Protein AF-X0TPH6-F1 (afdb_monomer)

Secondary structure (DSSP, 8-state):
-HHHHHHHHTT-STT---SEETTTTEE-S-B-SSSB-----HHHHHHHHHHHHHHHHHTT--------------

Foldseek 3Di:
DLVCVLCVCVQNDPQSDHQQDPVVRFGFPADDPHGTHPDRDPVRSVVNVVSVVVVCVVVVVDPDPVPPPDDPDD

pLDDT: mean 88.12, std 15.31, range [44.12, 98.06]

Mean predicted aligned error: 7.22 Å

Sequence (74 aa):
RMRESFEWFLGANRLGLPLYDFSTAGCRDGLEASGVNENQGAESTVSFLLALLAMLDLTGAGIDRDHAEVDRDE

Radius of gyration: 15.66 Å; Cα contacts (8 Å, |Δi|>4): 83; chains: 1; bounding box: 41×27×40 Å

Organism: NCBI:txid412755

Structure (mmCIF, N/CA/C/O backbone):
data_AF-X0TPH6-F1
#
_entry.id   AF-X0TPH6-F1
#
loop_
_atom_site.group_PDB
_atom_site.id
_atom_site.type_symbol
_atom_site.label_atom_id
_atom_site.label_alt_id
_atom_site.label_comp_id
_atom_site.label_asym_id
_atom_site.label_entity_id
_atom_site.label_seq_id
_atom_site.pdbx_PDB_ins_code
_atom_site.Cartn_x
_atom_site.Cartn_y
_atom_site.Cartn_z
_atom_site.occupancy
_atom_site.B_iso_or_equiv
_atom_site.auth_seq_id
_atom_site.auth_comp_id
_atom_site.auth_asym_id
_atom_site.auth_atom_id
_atom_site.pdbx_PDB_model_num
ATOM 1 N N . ARG A 1 1 ? 12.101 -10.560 5.761 1.00 80.81 1 ARG A N 1
ATOM 2 C CA . ARG A 1 1 ? 12.076 -9.096 5.980 1.00 80.81 1 ARG A CA 1
ATOM 3 C C . ARG A 1 1 ? 11.519 -8.319 4.792 1.00 80.81 1 ARG A C 1
ATOM 5 O O . ARG A 1 1 ? 10.448 -7.778 4.968 1.00 80.81 1 ARG A O 1
ATOM 12 N N . MET A 1 2 ? 12.133 -8.292 3.595 1.00 90.81 2 MET A N 1
ATOM 13 C CA . MET A 1 2 ? 11.586 -7.483 2.475 1.00 90.81 2 MET A CA 1
ATOM 14 C C . MET A 1 2 ? 10.134 -7.845 2.106 1.00 90.81 2 MET A C 1
ATOM 16 O O . MET A 1 2 ? 9.296 -6.956 2.029 1.00 90.81 2 MET A O 1
ATOM 20 N N . ARG A 1 3 ? 9.819 -9.144 1.981 1.00 94.06 3 ARG A N 1
ATOM 21 C CA . ARG A 1 3 ? 8.443 -9.616 1.740 1.00 94.06 3 ARG A CA 1
ATOM 22 C C . ARG A 1 3 ? 7.464 -9.165 2.828 1.00 94.06 3 ARG A C 1
ATOM 24 O O . ARG A 1 3 ? 6.441 -8.593 2.499 1.00 94.06 3 ARG A O 1
ATOM 31 N N . GLU A 1 4 ? 7.806 -9.369 4.099 1.00 95.12 4 GLU A N 1
ATOM 32 C CA . GLU A 1 4 ? 6.957 -8.976 5.240 1.00 95.12 4 GLU A CA 1
ATOM 33 C C . GLU A 1 4 ? 6.719 -7.456 5.265 1.00 95.12 4 GLU A C 1
ATOM 35 O O . GLU A 1 4 ? 5.608 -6.996 5.506 1.00 95.12 4 GLU A O 1
ATOM 40 N N . SER A 1 5 ? 7.755 -6.662 4.968 1.00 95.44 5 SER A N 1
ATOM 41 C CA . SER A 1 5 ? 7.635 -5.207 4.840 1.00 95.44 5 SER A CA 1
ATOM 42 C C . SER A 1 5 ? 6.750 -4.801 3.662 1.00 95.44 5 SER A C 1
ATOM 44 O O . SER A 1 5 ? 5.989 -3.849 3.784 1.00 95.44 5 SER A O 1
ATOM 46 N N . PHE A 1 6 ? 6.820 -5.516 2.537 1.00 97.31 6 PHE A N 1
ATOM 47 C CA . PHE A 1 6 ? 5.961 -5.255 1.385 1.00 97.31 6 PHE A CA 1
ATOM 48 C C . PHE A 1 6 ? 4.498 -5.633 1.661 1.00 97.31 6 PHE A C 1
ATOM 50 O O . PHE A 1 6 ? 3.590 -4.852 1.389 1.00 97.31 6 PHE A O 1
ATOM 57 N N . GLU A 1 7 ? 4.261 -6.793 2.272 1.00 97.75 7 GLU A N 1
ATOM 58 C CA . GLU A 1 7 ? 2.925 -7.262 2.653 1.00 97.75 7 GLU A CA 1
ATOM 59 C C . GLU A 1 7 ? 2.226 -6.299 3.626 1.00 97.75 7 GLU A C 1
ATOM 61 O O . GLU A 1 7 ? 0.998 -6.204 3.618 1.00 97.75 7 GLU A O 1
ATOM 66 N N . TRP A 1 8 ? 2.979 -5.528 4.417 1.00 97.75 8 TRP A N 1
ATOM 67 C CA . TRP A 1 8 ? 2.423 -4.492 5.291 1.00 97.75 8 TRP A CA 1
ATOM 68 C C . TRP A 1 8 ? 1.607 -3.441 4.521 1.00 97.75 8 TRP A C 1
ATOM 70 O O . TRP A 1 8 ? 0.522 -3.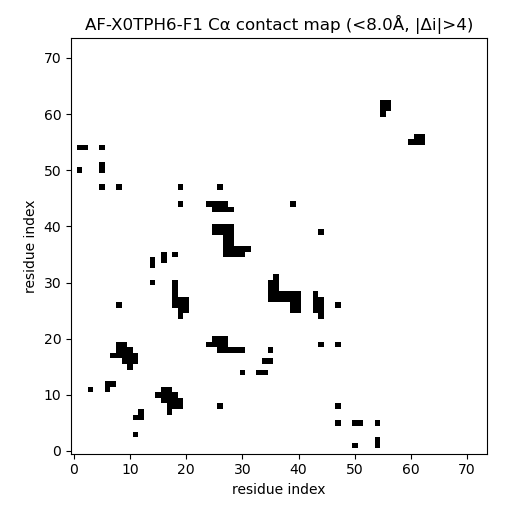066 4.975 1.00 97.75 8 TRP A O 1
ATOM 80 N N . PHE A 1 9 ? 2.067 -3.031 3.329 1.00 97.69 9 PHE A N 1
ATOM 81 C CA . PHE A 1 9 ? 1.323 -2.128 2.439 1.00 97.69 9 PHE A CA 1
ATOM 82 C C . PHE A 1 9 ? 0.026 -2.753 1.911 1.00 97.69 9 PHE A C 1
ATOM 84 O O . PHE A 1 9 ? -0.918 -2.034 1.584 1.00 97.69 9 PHE A O 1
ATOM 91 N N . LEU A 1 10 ? -0.029 -4.085 1.845 1.00 97.88 10 LEU A N 1
ATOM 92 C CA . LEU A 1 10 ? -1.164 -4.857 1.339 1.00 97.88 10 LEU A CA 1
ATOM 93 C C . LEU A 1 10 ? -2.125 -5.318 2.445 1.00 97.88 10 LEU A C 1
ATOM 95 O O . LEU A 1 10 ? -3.106 -5.997 2.154 1.00 97.88 10 LEU A O 1
ATOM 99 N N . GLY A 1 11 ? -1.867 -4.945 3.701 1.00 97.62 11 GLY A N 1
ATOM 100 C CA . GLY A 1 11 ? -2.751 -5.242 4.828 1.00 97.62 11 GLY A CA 1
ATOM 101 C C . GLY A 1 11 ? -2.196 -6.230 5.848 1.00 97.62 11 GLY A C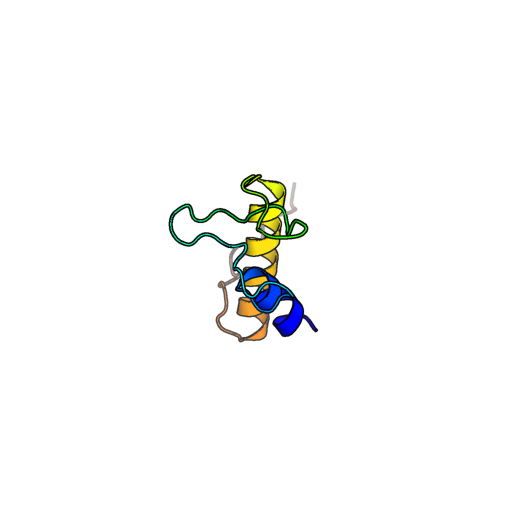 1
ATOM 102 O O . GLY A 1 11 ? -2.867 -6.476 6.847 1.00 97.62 11 GLY A O 1
ATOM 103 N N . ALA A 1 12 ? -0.971 -6.749 5.691 1.00 97.94 12 ALA A N 1
ATOM 104 C CA . ALA A 1 12 ? -0.295 -7.530 6.737 1.00 97.94 12 ALA A CA 1
ATOM 105 C C . ALA A 1 12 ? 0.238 -6.615 7.856 1.00 97.94 12 ALA A C 1
ATOM 107 O O . ALA A 1 12 ? 1.432 -6.526 8.143 1.00 97.94 12 ALA A O 1
ATOM 108 N N . ASN A 1 13 ? -0.677 -5.876 8.469 1.00 96.94 13 ASN A N 1
ATOM 109 C CA . ASN A 1 13 ? -0.424 -4.894 9.503 1.00 96.94 13 ASN A CA 1
ATOM 110 C C . ASN A 1 13 ? -1.449 -5.037 10.632 1.00 96.94 13 ASN A C 1
ATOM 112 O O . ASN A 1 13 ? -2.384 -5.831 10.556 1.00 96.94 13 ASN A O 1
ATOM 116 N N . ARG A 1 14 ? -1.275 -4.260 11.705 1.00 97.38 14 ARG A N 1
ATOM 117 C CA . ARG A 1 14 ? -2.065 -4.418 12.936 1.00 97.38 14 ARG A CA 1
ATOM 118 C C . ARG A 1 14 ? -3.580 -4.243 12.752 1.00 97.38 14 ARG A C 1
ATOM 120 O O . ARG A 1 14 ? -4.323 -4.668 13.628 1.00 97.38 14 ARG A O 1
ATOM 127 N N . LEU A 1 15 ? -4.018 -3.566 11.686 1.00 97.88 15 LEU A N 1
ATOM 128 C CA . LEU A 1 15 ? -5.432 -3.303 11.412 1.00 97.88 15 LEU A CA 1
ATOM 129 C C . LEU A 1 15 ? -5.997 -4.188 10.294 1.00 97.88 15 LEU A C 1
ATOM 131 O O . LEU A 1 15 ? -7.205 -4.172 10.084 1.00 97.88 15 LEU A O 1
ATOM 135 N N . GLY A 1 16 ? -5.165 -4.955 9.583 1.00 97.94 16 GLY A N 1
ATOM 136 C CA . GLY A 1 16 ? -5.626 -5.750 8.444 1.00 97.94 16 GLY A CA 1
ATOM 137 C C . GLY A 1 16 ? -6.063 -4.906 7.239 1.00 97.94 16 GLY A C 1
ATOM 138 O O . GLY A 1 16 ? -6.803 -5.404 6.395 1.00 97.94 16 GLY A O 1
ATOM 139 N N . LEU A 1 17 ? -5.670 -3.627 7.176 1.00 97.75 17 LEU A N 1
ATOM 140 C CA . LEU A 1 17 ? -6.136 -2.673 6.163 1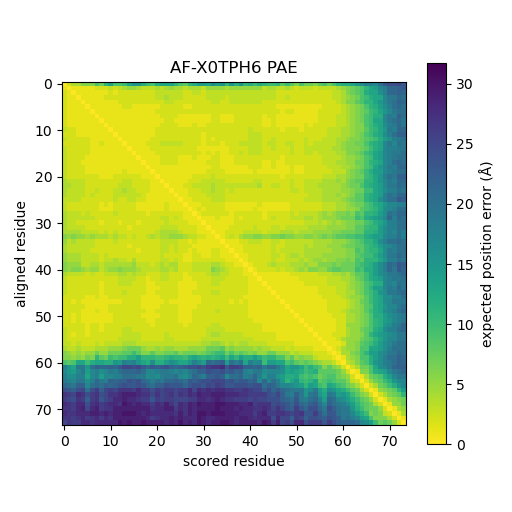.00 97.75 17 LEU A CA 1
ATOM 141 C C . LEU A 1 17 ? -5.030 -2.367 5.148 1.00 97.75 17 LEU A C 1
ATOM 143 O O . LEU A 1 17 ? -3.919 -2.044 5.571 1.00 97.75 17 LEU A O 1
ATOM 147 N N . PRO A 1 18 ? -5.292 -2.420 3.833 1.00 97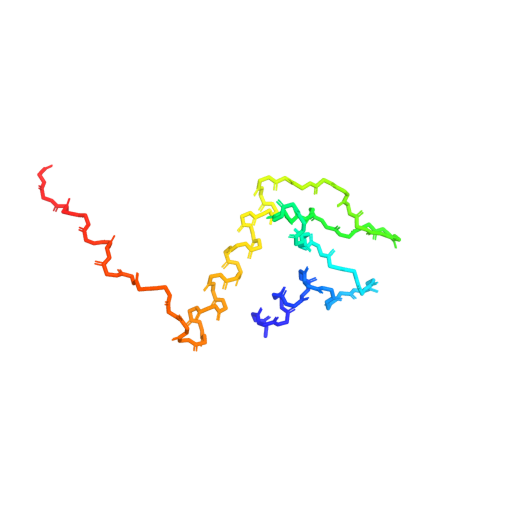.81 18 PRO A N 1
ATOM 148 C CA . PRO A 1 18 ? -4.296 -2.054 2.835 1.00 97.81 18 PRO A CA 1
ATOM 149 C C . PRO A 1 18 ? -4.030 -0.545 2.861 1.00 97.81 18 PRO A C 1
ATOM 151 O O . PRO A 1 18 ? -4.944 0.261 3.034 1.00 97.81 18 PRO A O 1
ATOM 154 N N . LEU A 1 19 ? -2.769 -0.164 2.666 1.00 98.00 19 LEU A N 1
ATOM 155 C CA . LEU A 1 19 ? -2.390 1.229 2.430 1.00 98.00 19 LEU A CA 1
ATOM 156 C C . LEU A 1 19 ? -2.360 1.552 0.940 1.00 98.00 19 LEU A C 1
ATOM 158 O O . LEU A 1 19 ? -2.650 2.685 0.567 1.00 98.00 19 LEU A O 1
ATOM 162 N N . TYR A 1 20 ? -2.021 0.574 0.098 1.00 98.00 20 TYR A N 1
ATOM 163 C CA . TYR A 1 20 ? -2.139 0.731 -1.344 1.00 98.00 20 TYR A CA 1
ATOM 164 C C . TYR A 1 20 ? -3.606 0.651 -1.771 1.00 98.00 20 TYR A C 1
ATOM 166 O O . TYR A 1 20 ? -4.311 -0.309 -1.451 1.00 98.00 20 TYR A O 1
ATOM 174 N N . ASP A 1 21 ? -4.060 1.660 -2.501 1.00 96.31 21 ASP A N 1
ATOM 175 C CA . ASP A 1 21 ? -5.410 1.760 -3.029 1.00 96.31 21 ASP A CA 1
ATOM 176 C C . ASP A 1 21 ? -5.394 1.426 -4.524 1.00 96.31 21 ASP A C 1
ATOM 178 O O . ASP A 1 21 ? -4.933 2.198 -5.364 1.00 96.31 21 ASP A O 1
ATOM 182 N N . PHE A 1 22 ? -5.917 0.251 -4.870 1.00 92.75 22 PHE A N 1
ATOM 183 C CA . PHE A 1 22 ? -5.955 -0.228 -6.253 1.00 92.75 22 PHE A CA 1
ATOM 184 C C . PHE A 1 22 ? -6.852 0.616 -7.170 1.00 92.75 22 PHE A C 1
ATOM 186 O O . PHE A 1 22 ?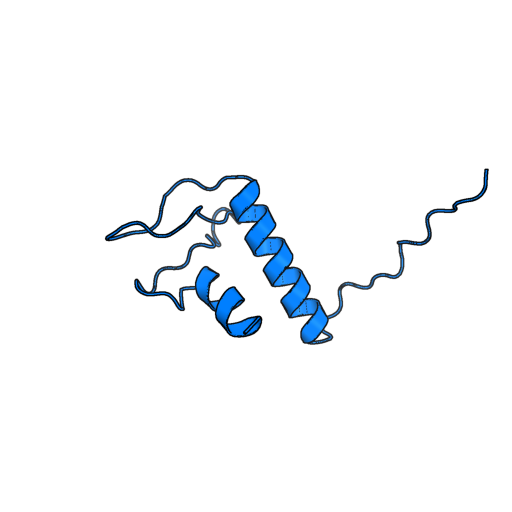 -6.721 0.519 -8.388 1.00 92.75 22 PHE A O 1
ATOM 193 N N . SER A 1 23 ? -7.771 1.417 -6.618 1.00 94.50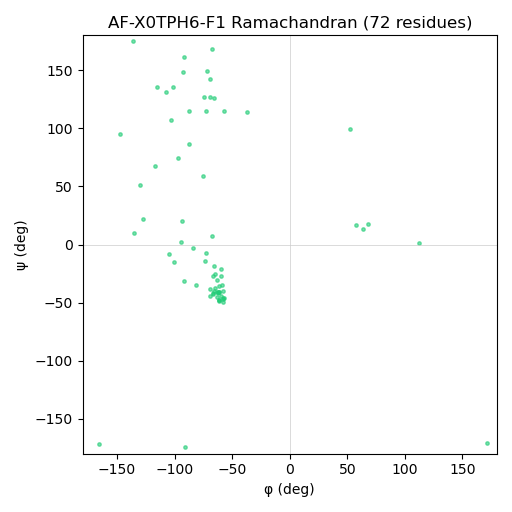 23 SER A N 1
ATOM 194 C CA . SER A 1 23 ? -8.674 2.254 -7.413 1.00 94.50 23 SER A CA 1
ATOM 195 C C . SER A 1 23 ? -8.018 3.559 -7.861 1.00 94.50 23 SER A C 1
ATOM 197 O O . SER A 1 23 ? -8.266 4.023 -8.972 1.00 94.50 23 SER A O 1
ATOM 199 N N . THR A 1 24 ? -7.151 4.125 -7.020 1.00 94.19 24 THR A N 1
ATOM 200 C CA . THR A 1 24 ? -6.427 5.375 -7.293 1.00 94.19 24 THR A CA 1
ATOM 201 C C . THR A 1 24 ? -4.992 5.139 -7.757 1.00 94.19 24 THR A C 1
ATOM 203 O O . THR A 1 24 ? -4.354 6.066 -8.250 1.00 94.19 24 THR A O 1
ATOM 206 N N . ALA A 1 25 ? -4.475 3.919 -7.577 1.00 94.25 25 ALA A N 1
ATOM 207 C CA . ALA A 1 25 ? -3.059 3.570 -7.670 1.00 94.25 25 ALA A CA 1
ATOM 208 C C . ALA A 1 25 ? -2.148 4.369 -6.713 1.00 94.25 25 ALA A C 1
ATOM 210 O O . ALA A 1 25 ? -0.928 4.388 -6.898 1.00 94.25 25 ALA A O 1
ATOM 211 N N . GLY A 1 26 ? -2.722 5.009 -5.692 1.00 96.38 26 GLY A N 1
ATOM 212 C CA . GLY A 1 26 ? -1.995 5.729 -4.652 1.00 96.38 26 GLY A CA 1
ATOM 213 C C . GLY A 1 26 ? -1.688 4.848 -3.444 1.00 96.38 26 GLY A C 1
ATOM 214 O O . GLY A 1 26 ? -2.309 3.807 -3.224 1.00 96.38 26 GLY A O 1
ATOM 215 N N . CYS A 1 27 ? -0.722 5.273 -2.634 1.00 98.06 27 CYS A N 1
ATOM 216 C CA . CYS A 1 27 ? -0.473 4.675 -1.326 1.00 98.06 27 CYS A CA 1
ATOM 217 C C . CYS A 1 27 ? -0.750 5.695 -0.233 1.00 98.06 27 CYS A C 1
ATOM 219 O O . CYS A 1 27 ? -0.328 6.842 -0.319 1.00 98.06 27 CYS A O 1
ATOM 221 N N . ARG A 1 28 ? -1.444 5.247 0.804 1.00 97.88 28 ARG A N 1
ATOM 222 C CA . ARG A 1 28 ? -1.735 6.022 2.004 1.00 97.88 28 ARG A CA 1
ATOM 223 C C . ARG A 1 28 ? -0.483 6.200 2.852 1.00 97.88 28 ARG A C 1
ATOM 225 O O . ARG A 1 28 ? 0.374 5.316 2.880 1.00 97.88 28 ARG A O 1
ATOM 232 N N . ASP A 1 29 ? -0.399 7.312 3.573 1.00 95.56 29 ASP A N 1
ATOM 233 C CA . ASP A 1 29 ? 0.794 7.667 4.355 1.00 95.56 29 ASP A CA 1
ATOM 234 C C . ASP A 1 29 ? 1.067 6.717 5.530 1.00 95.56 29 ASP A C 1
ATOM 236 O O . ASP A 1 29 ? 2.211 6.552 5.954 1.00 95.56 29 ASP A O 1
ATOM 240 N N . GLY A 1 30 ? 0.032 6.079 6.082 1.00 95.75 30 GLY A N 1
ATOM 241 C CA . GLY A 1 30 ? 0.207 5.233 7.255 1.00 95.75 30 GLY A CA 1
ATOM 242 C C . GLY A 1 30 ? -1.086 4.744 7.891 1.00 95.75 30 GLY A C 1
ATOM 243 O O . GLY A 1 30 ? -2.185 4.921 7.363 1.00 95.75 30 GLY A O 1
ATOM 244 N N . LEU A 1 31 ? -0.928 4.140 9.069 1.00 97.25 31 LEU A N 1
ATOM 245 C CA . LEU A 1 31 ? -2.030 3.753 9.944 1.00 97.25 31 LEU A CA 1
ATOM 246 C C . LEU A 1 31 ? -2.185 4.756 11.082 1.00 97.25 31 LEU A C 1
ATOM 248 O O . LEU A 1 31 ? -1.218 5.100 11.761 1.00 97.25 31 LEU A O 1
ATOM 252 N N . GLU A 1 32 ? -3.425 5.129 11.349 1.00 96.50 32 GLU A N 1
ATOM 253 C CA . GLU A 1 32 ? -3.842 5.806 12.569 1.00 96.50 32 GLU A CA 1
ATOM 254 C C . GLU A 1 32 ? -4.261 4.784 13.637 1.00 96.50 32 GLU A C 1
ATOM 256 O O . GLU A 1 32 ? -4.125 3.570 13.457 1.00 96.50 32 GLU A O 1
ATOM 261 N N . ALA A 1 33 ? -4.778 5.255 14.777 1.00 96.75 33 ALA A N 1
ATOM 262 C CA . ALA A 1 33 ? -5.201 4.412 15.897 1.00 96.75 33 ALA A CA 1
ATOM 263 C C . ALA A 1 33 ? -6.292 3.388 15.516 1.00 96.75 33 ALA A C 1
ATOM 265 O O . ALA A 1 33 ? -6.266 2.259 16.015 1.00 96.75 33 ALA A O 1
ATOM 266 N N . SER A 1 34 ? -7.203 3.753 14.617 1.00 95.94 34 SER A N 1
ATOM 267 C CA . SER A 1 34 ? -8.371 2.944 14.245 1.00 95.94 34 SER A CA 1
ATOM 268 C C . SER A 1 34 ? -8.631 2.879 12.739 1.00 95.94 34 SER A C 1
ATOM 270 O O . SER A 1 34 ? -9.680 2.390 12.332 1.00 95.94 34 SER A O 1
ATOM 272 N N . GLY A 1 35 ? -7.711 3.366 11.908 1.00 97.06 35 GLY A N 1
ATOM 273 C CA . GLY A 1 35 ? -7.912 3.422 10.465 1.00 97.06 35 GLY A CA 1
ATOM 274 C C . GLY A 1 35 ? -6.628 3.684 9.695 1.00 97.06 35 GLY A C 1
ATOM 275 O O . GLY A 1 35 ? -5.530 3.658 10.252 1.00 97.06 35 GLY A O 1
ATOM 276 N N . VAL A 1 36 ? -6.788 3.921 8.401 1.00 96.81 36 VAL A N 1
ATOM 277 C CA . VAL A 1 36 ? -5.725 4.386 7.510 1.00 96.81 36 VAL A CA 1
ATOM 278 C C . VAL A 1 36 ? -5.751 5.912 7.455 1.00 96.81 36 VAL A C 1
ATOM 280 O O . VAL A 1 36 ? -6.815 6.515 7.551 1.00 96.81 36 VAL A O 1
ATOM 283 N N . ASN A 1 37 ? -4.591 6.536 7.282 1.00 96.19 37 ASN A N 1
ATOM 284 C CA . ASN A 1 37 ? -4.544 7.942 6.902 1.00 96.19 37 ASN A CA 1
ATOM 285 C C . ASN A 1 37 ? -5.041 8.065 5.449 1.00 96.19 37 ASN A C 1
ATOM 287 O O . ASN A 1 37 ? -4.561 7.353 4.571 1.00 96.19 37 ASN A O 1
ATOM 291 N N . GLU A 1 38 ? -6.017 8.930 5.188 1.00 95.44 38 GLU A N 1
ATOM 292 C CA . GLU A 1 38 ? -6.601 9.107 3.849 1.00 95.44 38 GLU A CA 1
ATOM 293 C C . GLU A 1 38 ? -5.677 9.856 2.871 1.00 95.44 38 GLU A C 1
ATOM 295 O O . GLU A 1 38 ? -5.910 9.828 1.662 1.00 95.44 38 GLU A O 1
ATOM 300 N N . ASN A 1 39 ? -4.619 10.505 3.364 1.00 95.06 39 ASN A N 1
ATOM 301 C CA . ASN A 1 39 ? -3.641 11.196 2.533 1.00 95.06 39 ASN A CA 1
ATOM 302 C C . ASN A 1 39 ? -2.872 10.194 1.668 1.00 95.06 39 ASN A C 1
ATOM 304 O O . ASN A 1 39 ? -2.269 9.252 2.182 1.00 95.06 39 ASN A O 1
ATOM 308 N N . GLN A 1 40 ? -2.870 10.437 0.358 1.00 92.00 40 GLN A N 1
ATOM 309 C CA . GLN A 1 40 ? -2.152 9.639 -0.637 1.00 92.00 40 GLN A CA 1
ATOM 310 C C . GLN A 1 40 ? -1.093 10.504 -1.320 1.00 92.00 40 GLN A C 1
ATOM 312 O O . GLN A 1 40 ? -1.226 10.897 -2.481 1.00 92.00 40 GLN A O 1
ATOM 317 N N . GLY A 1 41 ? -0.078 10.893 -0.549 1.00 93.25 41 GLY A N 1
ATOM 318 C CA . GLY A 1 41 ? 1.001 11.745 -1.028 1.00 93.25 41 GLY A CA 1
ATOM 319 C C . GLY A 1 41 ? 1.899 11.068 -2.070 1.00 93.25 41 GLY A C 1
ATOM 320 O O . GLY A 1 41 ? 1.885 9.852 -2.285 1.00 93.25 41 G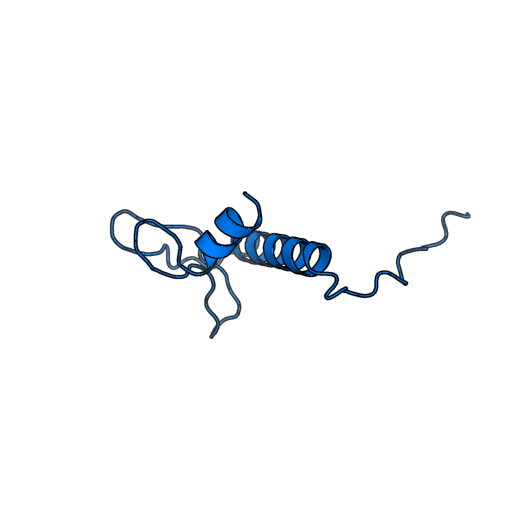LY A O 1
ATOM 321 N N . ALA A 1 42 ? 2.742 11.880 -2.713 1.00 94.94 42 ALA A N 1
ATOM 322 C CA . ALA A 1 42 ? 3.743 11.374 -3.649 1.00 94.94 42 ALA A CA 1
ATOM 323 C C . ALA A 1 42 ? 4.758 10.451 -2.952 1.00 94.94 42 ALA A C 1
ATOM 325 O O . ALA A 1 42 ? 5.110 9.406 -3.491 1.00 94.94 42 ALA A O 1
ATOM 326 N N . GLU A 1 43 ? 5.203 10.805 -1.744 1.00 97.00 43 GLU A N 1
ATOM 327 C CA . GLU A 1 43 ? 6.237 10.065 -1.008 1.00 97.00 43 GLU A CA 1
ATOM 328 C C . GLU A 1 43 ? 5.806 8.639 -0.648 1.00 97.00 43 GLU A C 1
ATOM 330 O O . GLU A 1 43 ? 6.557 7.683 -0.859 1.00 97.00 43 GLU A O 1
ATOM 335 N N . SER A 1 44 ? 4.583 8.475 -0.145 1.00 96.31 44 SER A N 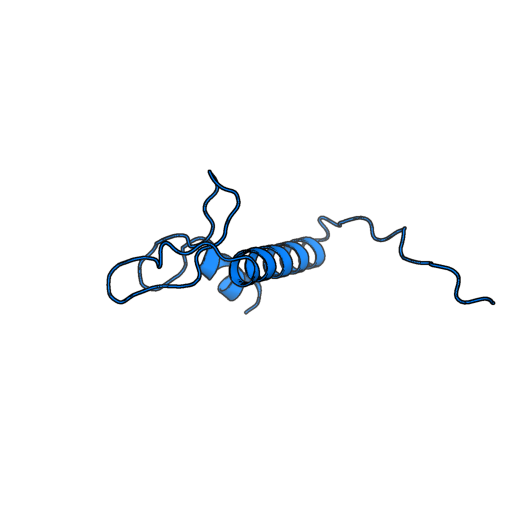1
ATOM 336 C CA . SER A 1 44 ? 4.006 7.177 0.208 1.00 96.31 44 SER A CA 1
ATOM 337 C C . SER A 1 44 ? 3.782 6.317 -1.033 1.00 96.31 44 SER A C 1
ATOM 339 O O . SER A 1 44 ? 4.139 5.137 -1.043 1.00 96.31 44 SER A O 1
ATOM 341 N N . THR A 1 45 ? 3.291 6.915 -2.120 1.00 96.56 45 THR A N 1
ATOM 342 C CA . THR A 1 45 ? 3.130 6.231 -3.414 1.00 96.56 45 THR A CA 1
ATOM 343 C C . THR A 1 45 ? 4.472 5.756 -3.976 1.00 96.56 45 THR A C 1
ATOM 345 O O . THR A 1 45 ? 4.614 4.585 -4.328 1.00 96.56 45 THR A O 1
ATOM 348 N N . VAL A 1 46 ? 5.494 6.617 -3.996 1.00 97.00 46 VAL A N 1
ATOM 349 C CA . VAL A 1 46 ? 6.852 6.251 -4.432 1.00 97.00 46 VAL A CA 1
ATOM 350 C C . VAL A 1 46 ? 7.436 5.152 -3.544 1.00 97.00 46 VAL A C 1
ATOM 352 O O . VAL A 1 46 ? 8.030 4.208 -4.059 1.00 97.00 46 VAL A O 1
ATOM 355 N N . SER A 1 47 ? 7.227 5.218 -2.229 1.00 97.12 47 SER A N 1
ATOM 356 C CA . SER A 1 47 ? 7.703 4.193 -1.291 1.00 97.12 47 SER A CA 1
ATOM 357 C C . SER A 1 47 ? 7.117 2.813 -1.595 1.00 97.12 47 SER A C 1
ATOM 359 O O . SER A 1 47 ? 7.856 1.827 -1.631 1.00 97.12 47 SER A O 1
ATOM 361 N N . PHE A 1 48 ? 5.811 2.739 -1.875 1.00 97.25 48 PHE A N 1
ATOM 362 C CA . PHE A 1 48 ? 5.167 1.497 -2.302 1.00 97.25 48 PHE A CA 1
ATOM 363 C C . PHE A 1 48 ? 5.751 0.975 -3.619 1.00 97.25 48 PHE A C 1
ATOM 365 O O . PHE A 1 48 ? 6.106 -0.200 -3.711 1.00 97.25 48 PHE A O 1
ATOM 372 N N . LEU A 1 49 ? 5.891 1.841 -4.628 1.00 96.31 49 LEU A N 1
ATOM 373 C CA . LEU A 1 49 ? 6.412 1.453 -5.942 1.00 96.31 49 LEU A CA 1
ATOM 374 C C . LEU A 1 49 ? 7.858 0.951 -5.863 1.00 96.31 49 LEU A C 1
ATOM 376 O O . LEU A 1 49 ? 8.186 -0.058 -6.479 1.00 96.31 49 LEU A O 1
ATOM 380 N N . LEU A 1 50 ? 8.714 1.594 -5.066 1.00 96.19 50 LEU A N 1
ATOM 381 C CA . LEU A 1 50 ? 10.083 1.129 -4.835 1.00 96.19 50 LEU A CA 1
ATOM 382 C C . LEU A 1 50 ? 10.109 -0.249 -4.164 1.00 96.19 50 LEU A C 1
ATOM 384 O O . LEU A 1 50 ? 10.891 -1.112 -4.562 1.00 96.19 50 LEU A O 1
ATOM 388 N N . ALA A 1 51 ? 9.236 -0.481 -3.182 1.00 96.25 51 ALA A N 1
ATOM 389 C CA . ALA A 1 51 ? 9.117 -1.787 -2.545 1.00 96.25 51 ALA A CA 1
ATOM 390 C C . ALA A 1 51 ? 8.604 -2.857 -3.528 1.00 96.25 51 ALA A C 1
ATOM 392 O O . ALA A 1 51 ? 9.129 -3.970 -3.540 1.00 96.25 51 ALA A O 1
ATOM 393 N N . LEU A 1 52 ? 7.640 -2.518 -4.392 1.00 95.56 52 LEU A N 1
ATOM 394 C CA . LEU A 1 52 ? 7.144 -3.399 -5.453 1.00 95.56 52 LEU A CA 1
ATOM 395 C C . LEU A 1 52 ? 8.255 -3.766 -6.445 1.00 95.56 52 LEU A C 1
ATOM 397 O O . LEU A 1 52 ? 8.445 -4.945 -6.732 1.00 95.56 52 LEU A O 1
ATOM 401 N N . LEU A 1 53 ? 9.013 -2.781 -6.930 1.00 94.88 53 LEU A N 1
ATOM 402 C CA . LEU A 1 53 ? 10.142 -3.003 -7.838 1.00 94.88 53 LEU A CA 1
ATOM 403 C C . LEU A 1 53 ? 11.189 -3.930 -7.215 1.00 94.88 53 LEU A C 1
ATOM 405 O O . LEU A 1 53 ? 11.600 -4.900 -7.844 1.00 94.88 53 LEU A O 1
ATOM 409 N N . ALA A 1 54 ? 11.548 -3.698 -5.952 1.00 93.50 54 ALA A N 1
ATOM 410 C CA . ALA A 1 54 ? 12.482 -4.563 -5.236 1.00 93.50 54 ALA A CA 1
ATOM 411 C C . ALA A 1 54 ? 11.958 -6.009 -5.097 1.00 93.50 54 ALA A C 1
ATOM 413 O O . ALA A 1 54 ? 12.729 -6.965 -5.197 1.00 93.50 54 ALA A O 1
ATOM 414 N N . MET A 1 55 ? 10.646 -6.193 -4.913 1.00 94.50 55 MET A N 1
ATOM 415 C CA . MET A 1 55 ? 10.021 -7.520 -4.882 1.00 94.50 55 MET A CA 1
ATOM 416 C C . MET A 1 55 ? 10.016 -8.207 -6.257 1.00 94.50 55 MET A C 1
ATOM 418 O O . MET A 1 55 ? 10.238 -9.419 -6.333 1.00 94.50 55 MET A O 1
ATOM 422 N N . LEU A 1 56 ? 9.791 -7.461 -7.340 1.00 92.25 56 LEU A N 1
ATOM 423 C CA . LEU A 1 56 ? 9.842 -7.985 -8.710 1.00 92.25 56 LEU A CA 1
ATOM 424 C C . LEU A 1 56 ? 11.263 -8.408 -9.098 1.00 92.25 56 LEU A C 1
ATOM 426 O O . LEU A 1 56 ? 11.450 -9.504 -9.628 1.00 92.25 56 LEU A O 1
ATOM 430 N N . ASP A 1 57 ? 12.263 -7.604 -8.741 1.00 90.00 57 ASP A N 1
ATOM 431 C CA . ASP A 1 57 ? 13.674 -7.944 -8.935 1.00 90.00 57 ASP A CA 1
ATOM 432 C C . ASP A 1 57 ? 14.040 -9.249 -8.214 1.00 90.00 57 ASP A C 1
ATOM 434 O O . ASP A 1 57 ? 14.636 -10.148 -8.805 1.00 90.00 57 ASP A O 1
ATOM 438 N N . LEU A 1 58 ? 13.635 -9.400 -6.946 1.00 88.31 58 LEU A N 1
ATOM 439 C CA . LEU A 1 58 ? 13.912 -10.611 -6.164 1.00 88.31 58 LEU A CA 1
ATOM 440 C C . LEU A 1 58 ? 13.255 -11.872 -6.728 1.00 88.31 58 LEU A C 1
ATOM 442 O O . LEU A 1 58 ? 13.765 -12.973 -6.524 1.00 88.31 58 LEU A O 1
ATOM 446 N N . THR A 1 59 ? 12.103 -11.733 -7.380 1.00 86.19 59 THR A N 1
ATOM 447 C CA . THR A 1 59 ? 11.378 -12.873 -7.956 1.00 86.19 59 THR A CA 1
ATOM 448 C C . THR A 1 59 ? 11.893 -13.264 -9.338 1.00 86.19 59 THR A C 1
ATOM 450 O O . THR A 1 59 ? 11.418 -14.252 -9.894 1.00 86.19 59 THR A O 1
ATOM 453 N N . GLY A 1 60 ? 12.861 -12.524 -9.896 1.00 79.94 60 GLY A N 1
ATOM 454 C CA . GLY A 1 60 ? 13.320 -12.722 -11.271 1.00 79.94 60 GLY A CA 1
ATOM 455 C C . GLY A 1 60 ? 12.227 -12.436 -12.304 1.00 79.94 60 GLY A C 1
ATOM 456 O O . GLY A 1 60 ? 12.383 -12.793 -13.466 1.00 79.94 60 GLY A O 1
ATOM 457 N N . ALA A 1 61 ? 11.129 -11.792 -11.884 1.00 77.06 61 ALA A N 1
ATOM 458 C CA . ALA A 1 61 ? 10.048 -11.355 -12.761 1.00 77.06 61 ALA A CA 1
ATOM 459 C C . ALA A 1 61 ? 10.453 -10.142 -13.619 1.00 77.06 61 ALA A C 1
ATOM 461 O O . ALA A 1 61 ? 9.696 -9.768 -14.505 1.00 77.06 61 ALA A O 1
ATOM 462 N N . GLY A 1 62 ? 11.639 -9.576 -13.344 1.00 59.72 62 GLY A N 1
ATOM 463 C CA . GLY A 1 62 ? 12.477 -8.799 -14.254 1.00 59.72 62 GLY A CA 1
ATOM 464 C C . GLY A 1 62 ? 11.782 -7.647 -14.970 1.00 59.72 62 GLY A C 1
ATOM 465 O O . GLY A 1 62 ? 11.187 -7.836 -16.026 1.00 59.72 62 GLY A O 1
ATOM 466 N N . ILE A 1 63 ? 11.971 -6.425 -14.463 1.00 65.12 63 ILE A N 1
ATOM 467 C CA . ILE A 1 63 ? 12.003 -5.272 -15.366 1.00 65.12 63 ILE A CA 1
ATOM 468 C C . ILE A 1 63 ? 13.332 -5.359 -16.107 1.00 65.12 63 ILE A C 1
ATOM 470 O O . ILE A 1 63 ? 14.388 -5.283 -15.479 1.00 65.12 63 ILE A O 1
ATOM 474 N N . ASP A 1 64 ? 13.269 -5.573 -17.416 1.00 65.31 64 ASP A N 1
ATOM 475 C CA . ASP A 1 64 ? 14.442 -5.631 -18.278 1.00 65.31 64 ASP A CA 1
ATOM 476 C C . ASP A 1 64 ? 15.230 -4.314 -18.155 1.00 65.31 64 ASP A C 1
ATOM 478 O O . ASP A 1 64 ? 14.700 -3.233 -18.428 1.00 65.31 64 ASP A O 1
ATOM 482 N N . ARG A 1 65 ? 16.459 -4.375 -17.631 1.00 61.00 65 ARG A N 1
ATOM 483 C CA . ARG A 1 65 ? 17.281 -3.188 -17.317 1.00 61.00 65 ARG A CA 1
ATOM 484 C C . ARG A 1 65 ? 18.227 -2.803 -18.452 1.00 61.00 65 ARG A C 1
ATOM 486 O O . ARG A 1 65 ? 19.173 -2.053 -18.224 1.00 61.00 65 ARG A O 1
ATOM 493 N N . ASP A 1 66 ? 17.946 -3.245 -19.669 1.00 59.38 66 ASP A N 1
ATOM 494 C CA . ASP A 1 66 ? 18.819 -3.090 -20.837 1.00 59.38 66 ASP A CA 1
ATOM 495 C C . ASP A 1 66 ? 19.007 -1.636 -21.345 1.00 59.38 66 ASP A C 1
ATOM 497 O O . ASP A 1 66 ? 19.658 -1.411 -22.363 1.00 59.38 66 ASP A O 1
ATOM 501 N N . HIS A 1 67 ? 18.510 -0.607 -20.645 1.00 56.66 67 HIS A N 1
ATOM 502 C CA . HIS A 1 67 ? 18.597 0.801 -21.076 1.00 56.66 67 HIS A CA 1
ATOM 503 C C . HIS A 1 67 ? 19.129 1.769 -20.004 1.00 56.66 67 HIS A C 1
ATOM 505 O O . HIS A 1 67 ? 18.526 2.810 -19.744 1.00 56.66 67 HIS A O 1
ATOM 511 N N . ALA A 1 68 ? 20.272 1.459 -19.383 1.00 54.44 68 ALA A N 1
ATOM 512 C CA . ALA A 1 68 ? 20.984 2.405 -18.509 1.00 54.44 68 ALA A CA 1
ATOM 513 C C . ALA A 1 68 ? 22.475 2.599 -18.852 1.00 54.44 68 ALA A C 1
ATOM 515 O O . ALA A 1 68 ? 23.240 3.062 -18.007 1.00 54.44 68 ALA A O 1
ATOM 516 N N . GLU A 1 69 ? 22.898 2.308 -20.085 1.00 51.47 69 GLU A N 1
ATOM 517 C CA . GLU A 1 69 ? 24.124 2.896 -20.639 1.00 51.47 69 GLU A CA 1
ATOM 518 C C . GLU A 1 69 ? 23.758 4.230 -21.298 1.00 51.47 69 GLU A C 1
ATOM 520 O O . GLU A 1 69 ? 23.433 4.305 -22.478 1.00 51.47 69 GLU A O 1
ATOM 525 N N . VAL A 1 70 ? 23.740 5.297 -20.497 1.00 57.44 70 VAL A N 1
ATOM 526 C CA . VAL A 1 70 ? 23.883 6.653 -21.033 1.00 57.44 70 VAL A CA 1
ATOM 527 C C . VAL A 1 70 ? 25.378 6.926 -21.080 1.00 57.44 70 VAL A C 1
ATOM 529 O O . VAL A 1 70 ? 26.027 6.949 -20.029 1.00 57.44 70 VAL A O 1
ATOM 532 N N . ASP A 1 71 ? 25.890 7.087 -22.300 1.00 52.22 71 ASP A N 1
ATOM 533 C CA . ASP A 1 71 ? 27.245 7.531 -22.617 1.00 52.22 71 ASP A CA 1
ATOM 534 C C . ASP A 1 71 ? 27.713 8.603 -21.626 1.00 52.22 71 ASP A C 1
ATOM 536 O O . ASP A 1 71 ? 27.190 9.718 -21.565 1.00 52.22 71 ASP A O 1
ATOM 540 N N . ARG A 1 72 ? 28.722 8.246 -20.830 1.00 55.91 72 ARG A N 1
ATOM 541 C CA . ARG A 1 72 ? 29.627 9.216 -20.219 1.00 55.91 72 ARG A CA 1
ATOM 542 C C . ARG A 1 72 ? 30.856 9.285 -21.103 1.00 55.91 72 ARG A C 1
ATOM 544 O O . ARG A 1 72 ? 31.882 8.747 -20.722 1.00 55.91 72 ARG A O 1
ATOM 551 N N . ASP A 1 73 ? 30.716 9.931 -22.247 1.00 51.31 73 ASP A N 1
ATOM 552 C CA . ASP A 1 73 ? 31.833 10.462 -23.017 1.00 51.31 73 ASP A CA 1
ATOM 553 C C . ASP A 1 73 ? 31.347 11.736 -23.722 1.00 51.31 73 ASP A C 1
ATOM 555 O O . ASP A 1 73 ? 30.656 11.670 -24.734 1.00 51.31 73 ASP A O 1
ATOM 559 N N . GLU A 1 74 ? 31.608 12.880 -23.079 1.00 44.12 74 GLU A N 1
ATOM 560 C CA . GLU A 1 74 ? 32.184 14.128 -23.632 1.00 44.12 74 GLU A CA 1
ATOM 561 C C . GLU A 1 74 ? 32.217 15.236 -22.562 1.00 44.12 74 GLU A C 1
ATOM 563 O O . GLU A 1 74 ? 31.152 15.621 -22.024 1.00 44.12 74 GLU A O 1
#

Solvent-accessible surface area (backbone atoms only — not comparable to full-atom values): 4573 Å² total; per-residue (Å²): 104,73,65,60,60,47,38,30,41,68,13,67,46,100,80,60,54,54,36,54,37,87,89,79,72,34,13,27,70,46,74,54,98,89,47,68,41,85,54,56,48,70,68,35,26,51,52,51,50,54,46,48,51,55,52,35,55,74,68,66,70,51,80,8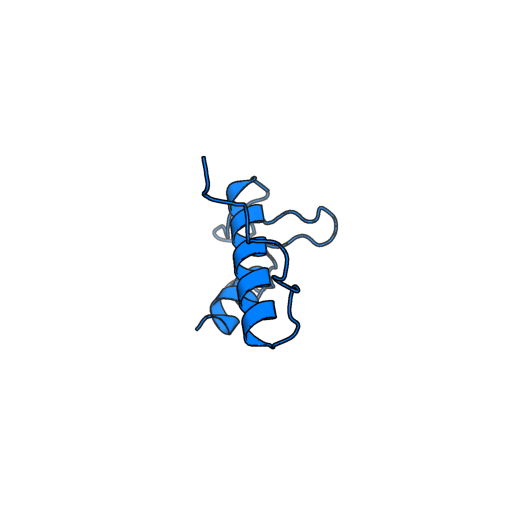4,72,89,83,73,86,70,85,91,80,134

Nearest PDB structures (foldseek):
  7ml2-assembly1_W  TM=4.632E-01  e=3.838E+00  Saccharomyces cerevisiae